Protein AF-A0A817LHL6-F1 (afdb_monomer_lite)

Sequence (132 aa):
MSSTPIDQHQQQLSSLNLQCRERSSEARLHLYNNLTKKKELFVPINGNEVRWYSCGPSFYDKFHMDVVRYYITLDILRRVMKNYFGYDVVYYMNIHDVDEKIFNLTDEKNSKTNMDIDAASAASTPLCKVEY

Radius of gyration: 29.36 Å; chains: 1; bounding box: 47×37×101 Å

Foldseek 3Di:
DDDDPVVVVVVVVVVVVCVVPPPDDQDFDWDQDPVVRDTHGDDDPPHQEAEEEDEDDAPPDDDDPVNVVVVVVVVVVVCCSCPVVPGRYDYDYDYRDDDCVVVVVVVVVVVVVVVVCVPDPDDDDDDDDDDD

pLDDT: mean 72.53, std 20.74, range [33.75, 96.62]

Structure (mmCIF, N/CA/C/O backbone):
data_AF-A0A817LHL6-F1
#
_entry.id   AF-A0A817LHL6-F1
#
loop_
_atom_site.group_PDB
_atom_site.id
_atom_site.type_symbol
_atom_site.label_atom_id
_atom_site.label_alt_id
_atom_site.label_comp_id
_atom_site.label_asym_id
_atom_site.label_entity_id
_atom_site.label_seq_id
_atom_site.pdbx_PDB_ins_code
_atom_site.Cartn_x
_atom_site.Cartn_y
_atom_site.Cartn_z
_atom_site.occupancy
_atom_site.B_iso_or_equiv
_atom_site.auth_seq_id
_atom_site.auth_comp_id
_atom_site.auth_asym_id
_atom_site.auth_atom_id
_atom_site.pdbx_PDB_model_num
ATOM 1 N N . MET A 1 1 ? 9.959 -21.952 56.985 1.00 47.12 1 MET A N 1
ATOM 2 C CA . MET A 1 1 ? 10.936 -21.964 55.877 1.00 47.12 1 MET A CA 1
ATOM 3 C C . MET A 1 1 ? 10.764 -20.660 55.124 1.00 47.12 1 MET A C 1
ATOM 5 O O . MET A 1 1 ? 9.803 -20.512 54.384 1.00 47.12 1 MET A O 1
ATOM 9 N N . SER A 1 2 ? 11.584 -19.669 55.467 1.00 52.78 2 SER A N 1
ATOM 10 C CA . SER A 1 2 ? 11.536 -18.311 54.922 1.00 52.78 2 SER A CA 1
ATOM 11 C C . SER A 1 2 ? 12.068 -18.307 53.491 1.00 52.78 2 SER A C 1
ATOM 13 O O . SER A 1 2 ? 13.175 -18.794 53.262 1.00 52.78 2 SER A O 1
ATOM 15 N N . SER A 1 3 ? 11.286 -17.776 52.552 1.00 52.88 3 SER A N 1
ATOM 16 C CA . SER A 1 3 ? 11.702 -17.529 51.166 1.00 52.88 3 SER A CA 1
ATOM 17 C C . SER A 1 3 ? 13.028 -16.768 51.123 1.00 52.88 3 SER A C 1
ATOM 19 O O . SER A 1 3 ? 13.248 -15.867 51.938 1.00 52.88 3 SER A O 1
ATOM 21 N N . THR A 1 4 ? 13.914 -17.135 50.199 1.00 60.00 4 THR A N 1
ATOM 22 C CA . THR A 1 4 ? 15.234 -16.507 50.092 1.00 60.00 4 THR A CA 1
ATOM 23 C C . THR A 1 4 ? 15.109 -15.069 49.561 1.00 60.00 4 THR A C 1
ATOM 25 O O . THR A 1 4 ? 14.167 -14.773 48.823 1.00 60.00 4 THR A O 1
ATOM 28 N N . PRO A 1 5 ? 16.044 -14.151 49.883 1.00 57.09 5 PRO A N 1
ATOM 29 C CA . PRO A 1 5 ? 16.001 -12.760 49.398 1.00 57.09 5 PRO A CA 1
ATOM 30 C C . PRO A 1 5 ? 16.007 -12.633 47.862 1.00 57.09 5 PRO A C 1
ATOM 32 O O . PRO A 1 5 ? 15.600 -11.613 47.310 1.00 57.09 5 PRO A O 1
ATOM 35 N N . ILE A 1 6 ? 16.459 -13.682 47.169 1.00 56.75 6 ILE A N 1
ATOM 36 C CA . ILE A 1 6 ? 16.548 -13.770 45.707 1.00 56.75 6 ILE A CA 1
ATOM 37 C C . ILE A 1 6 ? 15.158 -13.979 45.083 1.00 56.75 6 ILE A C 1
ATOM 39 O O . ILE A 1 6 ? 14.851 -13.364 44.060 1.00 56.75 6 ILE A O 1
ATOM 43 N N . ASP A 1 7 ? 14.286 -14.751 45.741 1.00 57.34 7 ASP A N 1
ATOM 44 C CA . ASP A 1 7 ? 12.922 -15.028 45.268 1.00 57.34 7 ASP A CA 1
ATOM 45 C C . ASP A 1 7 ? 12.047 -13.762 45.275 1.00 57.34 7 ASP A C 1
ATOM 47 O O . ASP A 1 7 ? 11.239 -13.543 44.370 1.00 57.34 7 ASP A O 1
ATOM 51 N N . GLN A 1 8 ? 12.250 -12.879 46.260 1.00 60.22 8 GLN A N 1
ATOM 52 C CA . GLN A 1 8 ? 11.537 -11.599 46.358 1.00 60.22 8 GLN A CA 1
ATOM 53 C C . GLN A 1 8 ? 11.980 -10.616 45.262 1.00 60.22 8 GLN A C 1
ATOM 55 O O . GLN A 1 8 ? 11.146 -9.943 44.655 1.00 60.22 8 GLN A O 1
ATOM 60 N N . HIS A 1 9 ? 13.275 -10.598 44.927 1.00 56.59 9 HIS A N 1
ATOM 61 C CA . HIS A 1 9 ? 13.801 -9.802 43.815 1.00 56.59 9 HIS A CA 1
ATOM 62 C C . HIS A 1 9 ? 13.306 -10.303 42.447 1.00 56.59 9 HIS A C 1
ATOM 64 O O . HIS A 1 9 ? 12.983 -9.491 41.579 1.00 56.59 9 HIS A O 1
ATOM 70 N N . GLN A 1 10 ? 13.191 -11.622 42.247 1.00 58.41 10 GLN A N 1
ATOM 71 C CA . GLN A 1 10 ? 12.647 -12.195 41.009 1.00 58.41 10 GLN A CA 1
ATOM 72 C C . GLN A 1 10 ? 11.142 -11.936 40.847 1.00 58.41 10 GLN A C 1
ATOM 74 O O . GLN A 1 10 ? 10.699 -11.615 39.741 1.00 58.41 10 GLN A O 1
ATOM 79 N N . GLN A 1 11 ? 10.360 -11.975 41.930 1.00 60.56 11 GLN A N 1
ATOM 80 C CA . GLN A 1 11 ? 8.945 -11.586 41.895 1.00 60.56 11 GLN A CA 1
ATOM 81 C C . GLN A 1 11 ? 8.773 -10.095 41.560 1.00 60.56 11 GLN A C 1
ATOM 83 O O . GLN A 1 11 ? 7.932 -9.751 40.729 1.00 60.56 11 GLN A O 1
ATOM 88 N N . GLN A 1 12 ? 9.633 -9.222 42.088 1.00 57.81 12 GLN A N 1
ATOM 89 C CA . GLN A 1 12 ? 9.590 -7.783 41.812 1.00 57.81 12 GLN A CA 1
ATOM 90 C C . GLN A 1 12 ? 10.012 -7.431 40.366 1.00 57.81 12 GLN A C 1
ATOM 92 O O . GLN A 1 12 ? 9.424 -6.546 39.737 1.00 57.81 12 GLN A O 1
ATOM 97 N N . LEU A 1 13 ? 10.962 -8.175 39.784 1.00 55.34 13 LEU A N 1
ATOM 98 C CA . LEU A 1 13 ? 11.334 -8.069 38.364 1.00 55.34 13 LEU A CA 1
ATOM 99 C C . LEU A 1 13 ? 10.237 -8.603 37.426 1.00 55.34 13 LEU A C 1
ATOM 101 O O . LEU A 1 13 ? 10.058 -8.076 36.326 1.00 55.34 13 LEU A O 1
ATOM 105 N N . SER A 1 14 ? 9.463 -9.605 37.855 1.00 58.53 14 SER A N 1
ATOM 106 C CA . SER A 1 14 ? 8.303 -10.090 37.095 1.00 58.53 14 SER A CA 1
ATOM 107 C C . SER A 1 14 ? 7.165 -9.060 37.051 1.00 58.53 14 SER A C 1
ATOM 109 O O . SER A 1 14 ? 6.554 -8.877 35.999 1.00 58.53 14 SER A O 1
ATOM 111 N N . SER A 1 15 ? 6.949 -8.303 38.137 1.00 54.47 15 SER A N 1
ATOM 112 C CA . SER A 1 15 ? 5.976 -7.201 38.176 1.00 54.47 15 SER A CA 1
ATOM 113 C C . SER A 1 15 ? 6.426 -5.958 37.399 1.00 54.47 15 SER A C 1
ATOM 115 O O . SER A 1 15 ? 5.597 -5.296 36.785 1.00 54.47 15 SER A O 1
ATOM 117 N N . LEU A 1 16 ? 7.733 -5.669 37.346 1.00 53.72 16 LEU A N 1
ATOM 118 C CA . LEU A 1 16 ? 8.286 -4.567 36.540 1.00 53.72 16 LEU A CA 1
ATOM 119 C C . LEU A 1 16 ? 8.219 -4.849 35.031 1.00 53.72 16 LEU A C 1
ATOM 121 O O . LEU A 1 16 ? 7.989 -3.932 34.248 1.00 53.72 16 LEU A O 1
ATOM 125 N N . ASN A 1 17 ? 8.340 -6.116 34.622 1.00 52.81 17 ASN A N 1
ATOM 126 C CA . ASN A 1 17 ? 8.167 -6.529 33.225 1.00 52.81 17 ASN A CA 1
ATOM 127 C C . ASN A 1 17 ? 6.692 -6.676 32.803 1.00 52.81 17 ASN A C 1
ATOM 129 O O . ASN A 1 17 ? 6.403 -6.710 31.606 1.00 52.81 17 ASN A O 1
ATOM 133 N N . LEU A 1 18 ? 5.749 -6.736 33.752 1.00 53.38 18 LEU A N 1
ATOM 134 C CA . LEU A 1 18 ? 4.311 -6.756 33.455 1.00 53.38 18 LEU A CA 1
ATOM 135 C C . LEU A 1 18 ? 3.703 -5.354 33.274 1.00 53.38 18 LEU A C 1
ATOM 137 O O . LEU A 1 18 ? 2.654 -5.228 32.644 1.00 53.38 18 LEU A O 1
ATOM 141 N N . GLN A 1 19 ? 4.363 -4.300 33.761 1.00 46.75 19 GLN A N 1
ATOM 142 C CA . GLN A 1 19 ? 3.819 -2.935 33.768 1.00 46.75 19 GLN A CA 1
ATOM 143 C C . GLN A 1 19 ? 3.755 -2.275 32.372 1.00 46.75 19 GLN A C 1
ATOM 145 O O . GLN A 1 19 ? 3.041 -1.296 32.186 1.00 46.75 19 GLN A O 1
ATOM 150 N N . CYS A 1 20 ? 4.432 -2.816 31.350 1.00 42.62 20 CYS A N 1
ATOM 151 C CA . CYS A 1 20 ? 4.296 -2.339 29.962 1.00 42.62 20 CYS A CA 1
ATOM 152 C C . CYS A 1 20 ? 3.133 -2.995 29.194 1.00 42.62 20 CYS A C 1
ATOM 154 O O . CYS A 1 20 ? 3.026 -2.835 27.977 1.00 42.62 20 CYS A O 1
ATOM 156 N N . ARG A 1 21 ? 2.261 -3.747 29.877 1.00 51.28 21 ARG A N 1
ATOM 157 C CA . ARG A 1 21 ? 1.103 -4.418 29.278 1.00 51.28 21 ARG A CA 1
ATOM 158 C C . ARG A 1 21 ? -0.218 -3.807 29.737 1.00 51.28 21 ARG A C 1
ATOM 160 O O . ARG A 1 21 ? -1.137 -4.531 30.103 1.00 51.28 21 ARG A O 1
ATOM 167 N N . GLU A 1 22 ? -0.366 -2.499 29.590 1.00 47.66 22 GLU A N 1
ATOM 168 C CA . GLU A 1 22 ? -1.695 -1.944 29.346 1.00 47.66 22 GLU A CA 1
ATOM 169 C C . GLU A 1 22 ? -1.854 -1.755 27.843 1.00 47.66 22 GLU A C 1
ATOM 171 O O . GLU A 1 22 ? -1.306 -0.848 27.217 1.00 47.66 22 GLU A O 1
ATOM 176 N N . ARG A 1 23 ? -2.558 -2.720 27.245 1.00 50.03 23 ARG A N 1
ATOM 177 C CA . ARG A 1 23 ? -2.999 -2.699 25.854 1.00 50.03 23 ARG A CA 1
ATOM 178 C C . ARG A 1 23 ? -3.944 -1.505 25.709 1.00 50.03 23 ARG A C 1
ATOM 180 O O . ARG A 1 23 ? -5.145 -1.627 25.924 1.00 50.03 23 ARG A O 1
ATOM 187 N N . SER A 1 24 ? -3.372 -0.347 25.391 1.00 48.94 24 SER A N 1
ATOM 188 C CA . SER A 1 24 ? -4.102 0.778 24.816 1.00 48.94 24 SER A CA 1
ATOM 189 C C . SER A 1 24 ? -5.016 0.222 23.723 1.00 48.94 24 SER A C 1
ATOM 191 O O . SER A 1 24 ? -4.574 -0.641 22.960 1.00 48.94 24 SER A O 1
ATOM 193 N N . SER A 1 25 ? -6.287 0.635 23.738 1.00 58.66 25 SER A N 1
ATOM 194 C CA . SER A 1 25 ? -7.342 0.321 22.760 1.00 58.66 25 SER A CA 1
ATOM 195 C C . SER A 1 25 ? -6.786 -0.217 21.439 1.00 58.66 25 SER A C 1
ATOM 197 O O . SER A 1 25 ? -5.973 0.490 20.843 1.00 58.66 25 SER A O 1
ATOM 199 N N . GLU A 1 26 ? -7.197 -1.421 21.004 1.00 68.25 26 GLU A N 1
ATOM 200 C CA . GLU A 1 26 ? -6.757 -2.060 19.746 1.00 68.25 26 GLU A CA 1
ATOM 201 C C . GLU A 1 26 ? -6.382 -1.012 18.697 1.00 68.25 26 GLU A C 1
ATOM 203 O O . GLU A 1 26 ? -7.239 -0.250 18.242 1.00 68.25 26 GLU A O 1
ATOM 208 N N . ALA A 1 27 ? -5.086 -0.906 18.387 1.00 78.50 27 ALA A N 1
ATOM 209 C CA . ALA A 1 27 ? -4.607 0.104 17.463 1.00 78.50 27 ALA A CA 1
ATOM 210 C C . ALA A 1 27 ? -5.333 -0.098 16.129 1.00 78.50 27 ALA A C 1
ATOM 212 O O . ALA A 1 27 ? -5.184 -1.132 15.482 1.00 78.50 27 ALA A O 1
ATOM 213 N N . ARG A 1 28 ? -6.162 0.872 15.735 1.00 87.06 28 ARG A N 1
ATOM 214 C CA . ARG A 1 28 ? -6.914 0.819 14.479 1.00 87.06 28 ARG A CA 1
ATOM 215 C C . ARG A 1 28 ? -6.092 1.435 13.357 1.00 87.06 28 ARG A C 1
ATOM 217 O O . ARG A 1 28 ? -5.562 2.541 13.506 1.00 87.06 28 ARG A O 1
ATOM 224 N N . LEU A 1 29 ? -6.015 0.743 12.224 1.00 90.94 29 LEU A N 1
ATOM 225 C CA . LEU A 1 29 ? -5.276 1.211 11.056 1.00 90.94 29 LEU A CA 1
ATOM 226 C C . LEU A 1 29 ? -5.957 2.449 10.458 1.00 90.94 29 LEU A C 1
ATOM 228 O O . LEU A 1 29 ? -7.100 2.385 10.014 1.00 90.94 29 LEU A O 1
ATOM 232 N N . HIS A 1 30 ? -5.241 3.571 10.435 1.00 92.94 30 HIS A N 1
ATOM 233 C CA . HIS A 1 30 ? -5.663 4.787 9.744 1.00 92.94 30 HIS A CA 1
ATOM 234 C C . HIS A 1 30 ? -4.720 5.053 8.576 1.00 92.94 30 HIS A C 1
ATOM 236 O O . HIS A 1 30 ? -3.501 5.085 8.761 1.00 92.94 30 HIS A O 1
ATOM 242 N N . LEU A 1 31 ? -5.277 5.271 7.387 1.00 93.56 31 LEU A N 1
ATOM 243 C CA . LEU A 1 31 ? -4.519 5.567 6.175 1.00 93.56 31 LEU A CA 1
ATOM 244 C C . LEU A 1 31 ? -4.812 6.984 5.700 1.00 93.56 31 LEU A C 1
ATOM 246 O O . LEU A 1 31 ? -5.914 7.503 5.863 1.00 93.56 31 LEU A O 1
ATOM 250 N N . TYR A 1 32 ? -3.804 7.624 5.117 1.00 96.00 32 TYR A N 1
ATOM 251 C CA . TYR A 1 32 ? -3.993 8.911 4.468 1.00 96.00 32 TYR A CA 1
ATOM 252 C C . TYR A 1 32 ? -4.568 8.693 3.071 1.00 96.00 32 TYR A C 1
ATOM 254 O O . TYR A 1 32 ? -3.933 8.062 2.226 1.00 96.00 32 TYR A O 1
ATOM 262 N N . ASN A 1 33 ? -5.767 9.211 2.837 1.00 95.56 33 ASN A N 1
ATOM 263 C CA . ASN A 1 33 ? -6.434 9.122 1.553 1.00 95.56 33 ASN A CA 1
ATOM 264 C C . ASN A 1 33 ? -6.140 10.388 0.741 1.00 95.56 33 ASN A C 1
ATOM 266 O O . ASN A 1 33 ? -6.538 11.488 1.121 1.00 95.56 33 ASN A O 1
ATOM 270 N N . ASN A 1 34 ? -5.455 10.240 -0.393 1.00 95.69 34 ASN A N 1
ATOM 271 C CA . ASN A 1 34 ? -5.119 11.372 -1.260 1.00 95.69 34 ASN A CA 1
ATOM 272 C C . ASN A 1 34 ? -6.355 12.014 -1.913 1.00 95.69 34 ASN A C 1
ATOM 274 O O . ASN A 1 34 ? -6.324 13.209 -2.201 1.00 95.69 34 ASN A O 1
ATOM 278 N N . LEU A 1 35 ? -7.443 11.258 -2.114 1.00 95.75 35 LEU A N 1
ATOM 279 C CA . LEU A 1 35 ? -8.683 11.771 -2.705 1.00 95.75 35 LEU A CA 1
ATOM 280 C C . LEU A 1 35 ? -9.388 12.751 -1.756 1.00 95.75 35 LEU A C 1
ATOM 282 O O . LEU A 1 35 ? -9.825 13.819 -2.177 1.00 95.75 35 LEU A O 1
ATOM 286 N N . THR A 1 36 ? -9.464 12.413 -0.467 1.00 95.88 36 THR A N 1
ATOM 287 C CA . THR A 1 36 ? -10.130 13.237 0.559 1.00 95.88 36 THR A CA 1
ATOM 288 C C . THR A 1 36 ? -9.162 14.128 1.343 1.00 95.88 36 THR A C 1
ATOM 290 O O . THR A 1 36 ? -9.594 15.003 2.096 1.00 95.88 36 THR A O 1
ATOM 293 N N . LYS A 1 37 ? -7.850 13.929 1.151 1.00 96.12 37 LYS A N 1
ATOM 294 C CA . LYS A 1 37 ? -6.729 14.613 1.819 1.00 96.12 37 LYS A CA 1
ATOM 295 C C . LYS A 1 37 ? -6.758 14.506 3.347 1.00 96.12 37 LYS A C 1
ATOM 297 O O . LYS A 1 37 ? -6.239 15.382 4.044 1.00 96.12 37 LYS A O 1
ATOM 302 N N . LYS A 1 38 ? -7.356 13.442 3.886 1.00 96.62 38 LYS A N 1
ATOM 303 C CA . LYS A 1 38 ? -7.520 13.210 5.329 1.00 96.62 38 LYS A CA 1
ATOM 304 C C . LYS A 1 38 ? -7.018 11.826 5.723 1.00 96.62 38 LYS A C 1
ATOM 306 O O . LYS A 1 38 ? -6.904 10.925 4.896 1.00 96.62 38 LYS A O 1
ATOM 311 N N . LYS A 1 39 ? -6.699 11.670 7.010 1.00 95.88 39 LYS A N 1
ATOM 312 C CA . LYS A 1 39 ? -6.450 10.355 7.610 1.00 95.88 39 LYS A CA 1
ATOM 313 C C . LYS A 1 39 ? -7.796 9.728 7.948 1.00 95.88 39 LYS A C 1
ATOM 315 O O . LYS A 1 39 ? -8.536 10.281 8.755 1.00 95.88 39 LYS A O 1
ATOM 320 N N . GLU A 1 40 ? -8.095 8.604 7.324 1.00 95.19 40 GLU A N 1
ATOM 321 C CA . GLU A 1 40 ? -9.364 7.896 7.448 1.00 95.19 40 GLU A CA 1
ATOM 322 C C . GLU A 1 40 ? -9.129 6.516 8.054 1.00 95.19 40 GLU A C 1
ATOM 324 O O . GLU A 1 40 ? -8.055 5.927 7.897 1.00 95.19 40 GLU A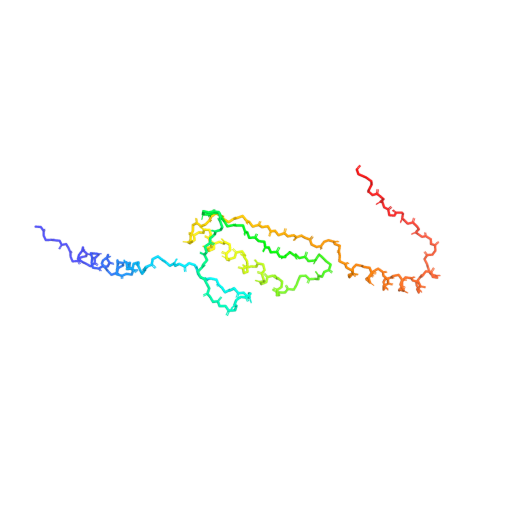 O 1
ATOM 329 N N . LEU A 1 41 ? -10.131 6.011 8.773 1.00 94.19 41 LEU A N 1
ATOM 330 C CA . LEU A 1 41 ? -10.112 4.643 9.272 1.00 94.19 41 LEU A CA 1
ATOM 331 C C . LEU A 1 41 ? -10.125 3.689 8.076 1.00 94.19 41 LEU A C 1
ATOM 333 O O . LEU A 1 41 ? -11.013 3.765 7.228 1.00 94.19 41 LEU A O 1
ATOM 337 N N . PHE A 1 42 ? -9.151 2.787 8.017 1.00 93.44 42 PHE A N 1
ATOM 338 C CA . PHE A 1 42 ? -9.104 1.783 6.970 1.00 93.44 42 PHE A CA 1
ATOM 339 C C . PHE A 1 42 ? -10.078 0.651 7.291 1.00 93.44 42 PHE A C 1
ATOM 341 O O . PHE A 1 42 ? -9.913 -0.048 8.291 1.00 93.44 42 PHE A O 1
ATOM 348 N N . VAL A 1 43 ? -11.080 0.479 6.430 1.00 92.00 43 VAL A N 1
ATOM 349 C CA . VAL A 1 43 ? -12.041 -0.622 6.499 1.00 92.00 43 VAL A CA 1
ATOM 350 C C . VAL A 1 43 ? -11.998 -1.368 5.161 1.00 92.00 43 VAL A C 1
ATOM 352 O O . VAL A 1 43 ? -12.299 -0.762 4.130 1.00 92.00 43 VAL A O 1
ATOM 355 N N . PRO A 1 44 ? -11.585 -2.647 5.137 1.00 92.06 44 PRO A N 1
ATOM 356 C CA . PRO A 1 44 ? -11.591 -3.455 3.919 1.00 92.06 44 PRO A CA 1
ATOM 357 C C . PRO A 1 44 ? -13.004 -3.635 3.352 1.00 92.06 44 PRO A C 1
ATOM 359 O O . PRO A 1 44 ? -13.992 -3.690 4.082 1.00 92.06 44 PRO A O 1
ATOM 362 N N . ILE A 1 45 ? -13.085 -3.774 2.028 1.00 90.81 45 ILE A N 1
ATOM 363 C CA . ILE A 1 45 ? -14.356 -3.947 1.308 1.00 90.81 45 ILE A CA 1
ATOM 364 C C . ILE A 1 45 ? -14.951 -5.342 1.573 1.00 90.81 45 ILE A C 1
ATOM 366 O O . ILE A 1 45 ? -16.160 -5.476 1.738 1.00 90.81 45 ILE A O 1
ATOM 370 N N . ASN A 1 46 ? -14.103 -6.376 1.641 1.00 89.88 46 ASN A N 1
ATOM 371 C CA . ASN A 1 46 ? -14.511 -7.775 1.775 1.00 89.88 46 ASN A CA 1
ATOM 372 C C . ASN A 1 46 ? -14.063 -8.366 3.121 1.00 89.88 46 ASN A C 1
ATOM 374 O O . ASN A 1 46 ? -13.105 -9.135 3.185 1.00 89.88 46 ASN A O 1
ATOM 378 N N . GLY A 1 47 ? -14.762 -8.043 4.209 1.00 89.69 47 GLY A N 1
ATOM 379 C CA . GLY A 1 47 ? -14.517 -8.682 5.508 1.00 89.69 47 GLY A CA 1
ATOM 380 C C . GLY A 1 47 ? -13.100 -8.431 6.030 1.00 89.69 47 GLY A C 1
ATOM 381 O O . GLY A 1 47 ? -12.816 -7.330 6.470 1.00 89.69 47 GLY A O 1
ATOM 382 N N . ASN A 1 48 ? -12.222 -9.439 6.004 1.00 91.69 48 ASN A N 1
ATOM 383 C CA . ASN A 1 48 ? -10.816 -9.309 6.423 1.00 91.69 48 ASN A CA 1
ATOM 384 C C . ASN A 1 48 ? -9.816 -9.314 5.244 1.00 91.69 48 ASN A C 1
ATOM 386 O O . ASN A 1 48 ? -8.604 -9.240 5.454 1.00 91.69 48 ASN A O 1
ATOM 390 N N . GLU A 1 49 ? -10.311 -9.419 4.008 1.00 94.38 49 GLU A N 1
ATOM 391 C CA . GLU A 1 49 ? -9.500 -9.455 2.790 1.00 94.38 49 GLU A CA 1
ATOM 392 C C . GLU A 1 49 ? -9.208 -8.032 2.295 1.00 94.38 49 GLU A C 1
ATOM 394 O O . GLU A 1 49 ? -10.110 -7.226 2.036 1.00 94.38 49 GLU A O 1
ATOM 399 N N . VAL A 1 50 ? -7.924 -7.733 2.114 1.00 95.38 50 VAL A N 1
ATOM 400 C CA . VAL A 1 50 ? -7.430 -6.473 1.562 1.00 95.38 50 VAL A CA 1
ATOM 401 C C . VAL A 1 50 ? -6.864 -6.731 0.175 1.00 95.38 50 VAL A C 1
ATOM 403 O O . VAL A 1 50 ? -5.792 -7.319 0.033 1.00 95.38 50 VAL A O 1
ATOM 406 N N . ARG A 1 51 ? -7.544 -6.225 -0.856 1.00 94.88 51 ARG A N 1
ATOM 407 C CA . ARG A 1 51 ? -6.998 -6.167 -2.215 1.00 94.88 51 ARG A CA 1
ATOM 408 C C . ARG A 1 51 ? -6.258 -4.857 -2.415 1.00 94.88 51 ARG A C 1
ATOM 410 O O . ARG A 1 51 ? -6.853 -3.784 -2.339 1.00 94.88 51 ARG A O 1
ATOM 417 N N . TRP A 1 52 ? -4.965 -4.956 -2.681 1.00 94.31 52 TRP A N 1
ATOM 418 C CA . TRP A 1 52 ? -4.089 -3.809 -2.853 1.00 94.31 52 TRP A CA 1
ATOM 419 C C . TRP A 1 52 ? -3.401 -3.868 -4.212 1.00 94.31 52 TRP A C 1
ATOM 421 O O . TRP A 1 52 ? -2.776 -4.868 -4.550 1.00 94.31 52 TRP A O 1
ATOM 431 N N . TYR A 1 53 ? -3.511 -2.786 -4.978 1.00 95.25 53 TYR A N 1
ATOM 432 C CA . TYR A 1 53 ? -2.806 -2.596 -6.239 1.00 95.25 53 TYR A CA 1
ATOM 433 C C . TYR A 1 53 ? -1.714 -1.525 -6.117 1.00 95.25 53 TYR A C 1
ATOM 435 O O . TYR A 1 53 ? -1.933 -0.482 -5.494 1.00 95.25 53 TYR A O 1
ATOM 443 N N . SER A 1 54 ? -0.567 -1.767 -6.750 1.00 93.06 54 SER A N 1
ATOM 444 C CA . SER A 1 54 ? 0.504 -0.785 -6.934 1.00 93.06 54 SER A CA 1
ATOM 445 C C . SER A 1 54 ? 1.013 -0.798 -8.369 1.00 93.06 54 SER A C 1
ATOM 447 O O . SER A 1 54 ? 1.077 -1.853 -9.000 1.00 93.06 54 SER A O 1
ATOM 449 N N . CYS A 1 55 ? 1.450 0.366 -8.850 1.00 89.69 55 CYS A N 1
ATOM 450 C CA . CYS A 1 55 ? 2.235 0.451 -10.074 1.00 89.69 55 CYS A CA 1
ATOM 451 C C . CYS A 1 55 ? 3.595 -0.228 -9.854 1.00 89.69 55 CYS A C 1
ATOM 453 O O . CYS A 1 55 ? 4.216 -0.026 -8.805 1.00 89.69 55 CYS A O 1
ATOM 455 N N . GLY A 1 56 ? 4.034 -1.043 -10.807 1.00 86.75 56 GLY A N 1
ATOM 456 C CA . GLY A 1 56 ? 5.349 -1.669 -10.795 1.00 86.75 56 GLY A CA 1
ATOM 457 C C . GLY A 1 56 ? 6.361 -0.966 -11.696 1.00 86.75 56 GLY A C 1
ATOM 458 O O . GLY A 1 56 ? 6.103 0.128 -12.202 1.00 86.75 56 GLY A O 1
ATOM 459 N N . PRO A 1 57 ? 7.559 -1.550 -11.841 1.00 85.44 57 PRO A N 1
ATOM 460 C CA . PRO A 1 57 ? 8.684 -0.864 -12.451 1.00 85.44 57 PRO A CA 1
ATOM 461 C C . PRO A 1 57 ? 8.609 -0.898 -13.979 1.00 85.44 57 PRO A C 1
ATOM 463 O O . PRO A 1 57 ? 8.122 -1.863 -14.571 1.00 85.44 57 PRO A O 1
ATOM 466 N N . SER A 1 58 ? 9.176 0.138 -14.589 1.00 80.06 58 SER A N 1
ATOM 467 C CA . SER A 1 58 ? 9.577 0.151 -15.995 1.00 80.06 58 SER A CA 1
ATOM 468 C C . SER A 1 58 ? 10.995 -0.407 -16.109 1.00 80.06 58 SER A C 1
ATOM 470 O O . SER A 1 58 ? 11.917 0.118 -15.486 1.00 80.06 58 SER A O 1
ATOM 472 N N . PHE A 1 59 ? 11.191 -1.470 -16.891 1.00 70.94 59 PHE A N 1
ATOM 473 C CA . PHE A 1 59 ? 12.480 -2.182 -16.972 1.00 70.94 59 PHE A CA 1
ATOM 474 C C . PHE A 1 59 ? 13.577 -1.427 -17.741 1.00 70.94 59 PHE A C 1
ATOM 476 O O . PHE A 1 59 ? 14.748 -1.806 -17.686 1.00 70.94 59 PHE A O 1
ATOM 483 N N . TYR A 1 60 ? 13.218 -0.354 -18.444 1.00 69.25 60 TYR A N 1
ATOM 484 C CA . TYR A 1 60 ? 14.132 0.377 -19.324 1.00 69.25 60 TYR A CA 1
ATOM 485 C C . TYR A 1 60 ? 14.952 1.462 -18.617 1.00 69.25 60 TYR A C 1
ATOM 487 O O . TYR A 1 60 ? 15.979 1.886 -19.149 1.00 69.25 60 TYR A O 1
ATOM 495 N N . ASP A 1 61 ? 14.543 1.890 -17.420 1.00 64.50 61 ASP A N 1
ATOM 496 C CA . ASP A 1 61 ? 15.315 2.827 -16.603 1.00 64.50 61 ASP A CA 1
ATOM 497 C C . ASP A 1 61 ? 16.199 2.082 -15.594 1.00 64.50 61 ASP A C 1
ATOM 499 O O . ASP A 1 61 ? 15.850 1.033 -15.051 1.00 64.50 61 ASP A O 1
ATOM 503 N N . LYS A 1 62 ? 17.373 2.652 -15.303 1.00 70.88 62 LYS A N 1
ATOM 504 C CA . LYS A 1 62 ? 18.258 2.125 -14.257 1.00 70.88 62 LYS A CA 1
ATOM 505 C C . LYS A 1 62 ? 17.555 2.211 -12.900 1.00 70.88 62 LYS A C 1
ATOM 507 O O . LYS A 1 62 ? 17.068 3.277 -12.523 1.00 70.88 62 LYS A O 1
ATOM 512 N N . PHE A 1 63 ? 17.585 1.122 -12.131 1.00 78.75 63 PHE A N 1
ATOM 513 C CA . PHE A 1 63 ? 17.097 1.117 -10.752 1.00 78.75 63 PHE A CA 1
ATOM 514 C C . PHE A 1 63 ? 17.893 2.111 -9.900 1.00 78.75 63 PHE A C 1
ATOM 516 O O . PHE A 1 63 ? 19.050 1.868 -9.554 1.00 78.75 63 PHE A O 1
ATOM 523 N N . HIS A 1 64 ? 17.268 3.235 -9.561 1.00 85.69 64 HIS A N 1
ATOM 524 C CA . HIS A 1 64 ? 17.817 4.207 -8.623 1.00 85.69 64 HIS A CA 1
ATOM 525 C C . HIS A 1 64 ? 17.282 3.970 -7.207 1.00 85.69 64 HIS A C 1
ATOM 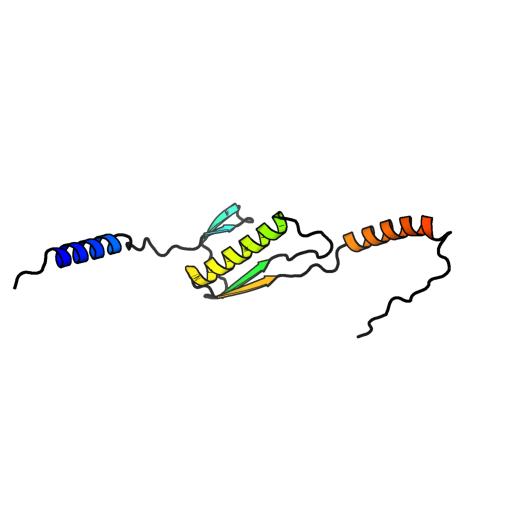527 O O . HIS A 1 64 ? 16.283 3.279 -6.990 1.00 85.69 64 HIS A O 1
ATOM 533 N N . MET A 1 65 ? 17.965 4.559 -6.225 1.00 89.19 65 MET A N 1
ATOM 534 C CA . MET A 1 65 ? 17.665 4.364 -4.804 1.00 89.19 65 MET A CA 1
ATOM 535 C C . MET A 1 65 ? 16.224 4.726 -4.429 1.00 89.19 65 MET A C 1
ATOM 537 O O . MET A 1 65 ? 15.654 4.083 -3.551 1.00 89.19 65 MET A O 1
ATOM 541 N N . ASP A 1 66 ? 15.602 5.701 -5.093 1.00 87.12 66 ASP A N 1
ATOM 542 C CA . ASP A 1 66 ? 14.230 6.101 -4.754 1.00 87.12 66 ASP A CA 1
ATOM 543 C C . ASP A 1 66 ? 13.202 5.047 -5.177 1.00 87.12 66 ASP A C 1
ATOM 545 O O . ASP A 1 66 ? 12.254 4.784 -4.436 1.00 87.12 66 ASP A O 1
ATOM 549 N N . VAL A 1 67 ? 13.430 4.375 -6.312 1.00 88.44 67 VAL A N 1
ATOM 550 C CA . VAL A 1 67 ? 12.612 3.232 -6.745 1.00 88.44 67 VAL A CA 1
ATOM 551 C C . VAL A 1 67 ? 12.742 2.092 -5.738 1.00 88.44 67 VAL A C 1
ATOM 553 O O . VAL A 1 67 ? 11.741 1.526 -5.301 1.00 88.44 67 VAL A O 1
ATOM 556 N N . VAL A 1 68 ? 13.966 1.799 -5.291 1.00 91.12 68 VAL A N 1
ATOM 557 C CA . VAL A 1 68 ? 14.213 0.775 -4.264 1.00 91.12 68 VAL A CA 1
ATOM 558 C C . VAL A 1 68 ? 13.510 1.137 -2.951 1.00 91.12 68 VAL A C 1
ATOM 560 O O . VAL A 1 68 ? 12.809 0.310 -2.367 1.00 91.12 68 VAL A O 1
ATOM 563 N N . ARG A 1 69 ? 13.633 2.392 -2.505 1.00 93.56 69 ARG A N 1
ATOM 564 C CA . ARG A 1 69 ? 12.982 2.900 -1.290 1.00 93.56 69 ARG A CA 1
ATOM 565 C C . ARG A 1 69 ? 11.465 2.751 -1.351 1.00 93.56 69 ARG A C 1
ATOM 567 O O . ARG A 1 69 ? 10.854 2.382 -0.345 1.00 93.56 69 ARG A O 1
ATOM 574 N N . TYR A 1 70 ? 10.861 3.039 -2.499 1.00 92.56 70 TYR A N 1
ATOM 575 C CA . TYR A 1 70 ? 9.428 2.876 -2.705 1.00 92.56 70 TYR A CA 1
ATOM 576 C C . TYR A 1 70 ? 8.998 1.421 -2.476 1.00 92.56 70 TYR A C 1
ATOM 578 O O . TYR A 1 70 ? 8.177 1.165 -1.595 1.00 92.56 70 TYR A O 1
ATOM 586 N N . TYR A 1 71 ? 9.624 0.456 -3.155 1.00 93.12 71 TYR A N 1
ATOM 587 C CA . TYR A 1 71 ? 9.249 -0.957 -3.018 1.00 93.12 71 TYR A CA 1
ATOM 588 C C . TYR A 1 71 ? 9.522 -1.535 -1.629 1.00 93.12 71 TYR A C 1
ATOM 590 O O . TYR A 1 71 ? 8.710 -2.307 -1.119 1.00 93.12 71 TYR A O 1
ATOM 598 N N . ILE A 1 72 ? 10.609 -1.121 -0.971 1.00 95.12 72 ILE A N 1
ATOM 599 C CA . ILE A 1 72 ? 10.872 -1.512 0.422 1.00 95.12 72 ILE A CA 1
ATOM 600 C C . ILE A 1 72 ? 9.758 -0.997 1.339 1.00 95.12 72 ILE A C 1
ATOM 602 O O . ILE A 1 72 ? 9.282 -1.725 2.208 1.00 95.12 72 ILE A O 1
ATOM 606 N N . THR A 1 73 ? 9.303 0.240 1.130 1.00 95.25 73 THR A N 1
ATOM 607 C CA 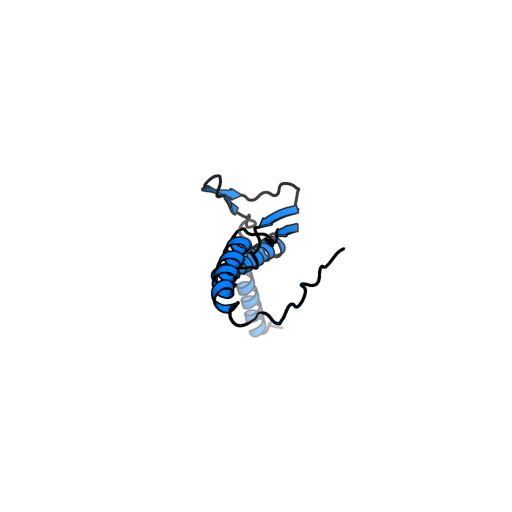. THR A 1 73 ? 8.216 0.826 1.927 1.00 95.25 73 THR A CA 1
ATOM 608 C C . THR A 1 73 ? 6.915 0.044 1.740 1.00 95.25 73 THR A C 1
ATOM 610 O O . THR A 1 73 ? 6.226 -0.238 2.722 1.00 95.25 73 THR A O 1
ATOM 613 N N . LEU A 1 74 ? 6.602 -0.362 0.505 1.00 94.19 74 LEU A N 1
ATOM 614 C CA . LEU A 1 74 ? 5.430 -1.191 0.215 1.00 94.19 74 LEU A CA 1
ATOM 615 C C . LEU A 1 74 ? 5.521 -2.566 0.889 1.00 94.19 74 LEU A C 1
ATOM 617 O O . LEU A 1 74 ? 4.540 -3.030 1.472 1.00 94.19 74 LEU A O 1
ATOM 621 N N . ASP A 1 75 ? 6.696 -3.199 0.873 1.00 95.12 75 ASP A N 1
ATOM 622 C CA . ASP A 1 75 ? 6.890 -4.494 1.529 1.00 95.12 75 ASP A CA 1
ATOM 623 C C . ASP A 1 75 ? 6.748 -4.394 3.054 1.00 95.12 75 ASP A C 1
ATOM 625 O O . ASP A 1 75 ? 6.067 -5.218 3.668 1.00 95.12 75 ASP A O 1
ATOM 629 N N . ILE A 1 76 ? 7.315 -3.352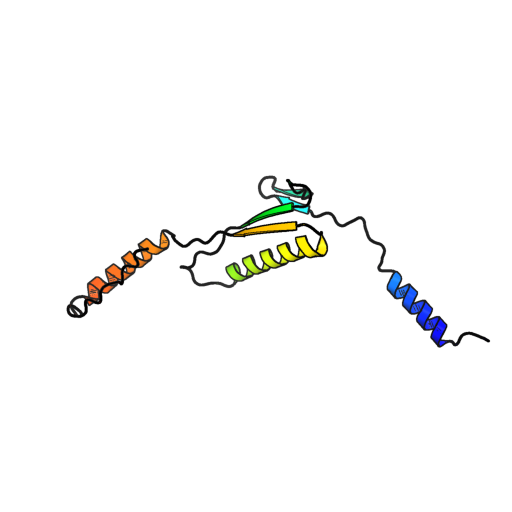 3.671 1.00 96.31 76 ILE A N 1
ATOM 630 C CA . ILE A 1 76 ? 7.138 -3.087 5.104 1.00 96.31 76 ILE A CA 1
ATOM 631 C C . ILE A 1 76 ? 5.654 -2.893 5.422 1.00 96.31 76 ILE A C 1
ATOM 633 O O . ILE A 1 76 ? 5.143 -3.523 6.349 1.00 96.31 76 ILE A O 1
ATOM 637 N N . LEU A 1 77 ? 4.941 -2.079 4.640 1.00 94.69 77 LEU A N 1
ATOM 638 C CA . LEU A 1 77 ? 3.518 -1.828 4.859 1.00 94.69 77 LEU A CA 1
ATOM 639 C C . LEU A 1 77 ? 2.700 -3.120 4.739 1.00 94.69 77 LEU A C 1
ATOM 641 O O . LEU A 1 77 ? 1.871 -3.407 5.603 1.00 94.69 77 LEU A O 1
ATOM 645 N N . ARG A 1 78 ? 2.986 -3.954 3.734 1.00 94.94 78 ARG A N 1
ATOM 646 C CA . ARG A 1 78 ? 2.366 -5.275 3.565 1.00 94.94 78 ARG A CA 1
ATOM 647 C C . ARG A 1 78 ? 2.581 -6.162 4.791 1.00 94.94 78 ARG A C 1
ATOM 649 O O . ARG A 1 78 ? 1.629 -6.771 5.274 1.00 94.94 78 ARG A O 1
ATOM 656 N N . ARG A 1 79 ? 3.814 -6.235 5.305 1.00 95.38 79 ARG A N 1
ATOM 657 C CA . ARG A 1 79 ? 4.152 -7.033 6.497 1.00 95.38 79 ARG A CA 1
ATOM 658 C C . ARG A 1 79 ? 3.457 -6.512 7.745 1.00 95.38 79 ARG A C 1
ATOM 660 O O . ARG A 1 79 ? 2.972 -7.314 8.531 1.00 95.38 79 ARG A O 1
ATOM 667 N N . VAL A 1 80 ? 3.377 -5.196 7.923 1.00 94.81 80 VAL A N 1
ATOM 668 C CA . VAL A 1 80 ? 2.667 -4.586 9.054 1.00 94.81 80 VAL A CA 1
ATOM 669 C C . VAL A 1 80 ? 1.169 -4.899 8.976 1.00 94.81 80 VAL A C 1
ATOM 671 O O . VAL A 1 80 ? 0.592 -5.354 9.960 1.00 94.81 80 VAL A O 1
ATOM 674 N N . MET A 1 81 ? 0.540 -4.747 7.807 1.00 93.12 81 MET A N 1
ATOM 675 C CA . MET A 1 81 ? -0.882 -5.068 7.625 1.00 93.12 81 MET A CA 1
ATOM 676 C C . MET A 1 81 ? -1.194 -6.545 7.898 1.00 93.12 81 MET A C 1
ATOM 678 O O . MET A 1 81 ? -2.176 -6.833 8.579 1.00 93.12 81 MET A O 1
ATOM 682 N N . LYS A 1 82 ? -0.340 -7.470 7.439 1.00 93.38 82 LYS A N 1
ATOM 683 C CA . LYS A 1 82 ? -0.513 -8.909 7.695 1.00 93.38 82 LYS A CA 1
ATOM 684 C C . LYS A 1 82 ? -0.201 -9.300 9.141 1.00 93.38 82 LYS A C 1
ATOM 686 O O . LYS A 1 82 ? -1.027 -9.912 9.804 1.00 93.38 82 LYS A O 1
ATOM 691 N N . ASN A 1 83 ? 0.984 -8.950 9.641 1.00 93.62 83 ASN A N 1
ATOM 692 C CA . ASN A 1 83 ? 1.510 -9.507 10.890 1.00 93.62 83 ASN A CA 1
ATOM 693 C C . ASN A 1 83 ? 1.021 -8.761 12.134 1.00 93.62 83 ASN A C 1
ATOM 695 O O . ASN A 1 83 ? 0.869 -9.377 13.183 1.00 93.62 83 ASN A O 1
ATOM 699 N N . TYR A 1 84 ? 0.833 -7.440 12.041 1.00 92.00 84 TYR A N 1
ATOM 700 C CA . TYR A 1 84 ? 0.432 -6.622 13.188 1.00 92.00 84 TYR A CA 1
ATOM 701 C C . TYR A 1 84 ? -1.087 -6.451 13.264 1.00 92.00 84 TYR A C 1
ATOM 703 O O . TYR A 1 84 ? -1.656 -6.580 14.342 1.00 92.00 84 TYR A O 1
ATOM 711 N N . PHE A 1 85 ? -1.745 -6.196 12.127 1.00 90.81 85 PHE A N 1
ATOM 712 C CA . PHE A 1 85 ? -3.197 -5.980 12.078 1.00 90.81 85 PHE A CA 1
ATOM 713 C C . PHE A 1 85 ? -4.011 -7.228 11.696 1.00 90.81 85 PHE A C 1
ATOM 715 O O . PHE A 1 85 ? -5.227 -7.211 11.847 1.00 90.81 85 PHE A O 1
ATOM 722 N N . GLY A 1 86 ? -3.374 -8.308 11.229 1.00 91.25 86 GLY A N 1
ATOM 723 C CA . 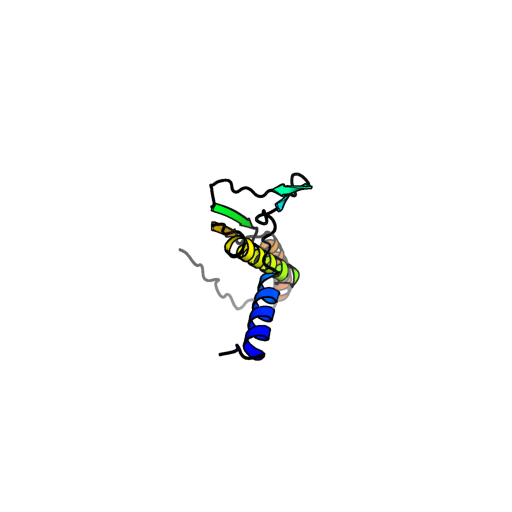GLY A 1 86 ? -4.053 -9.580 10.954 1.00 91.25 86 GLY A CA 1
ATOM 724 C C . GLY A 1 86 ? -4.897 -9.614 9.674 1.00 91.25 86 GLY A C 1
ATOM 725 O O . GLY A 1 86 ? -5.744 -10.497 9.537 1.00 91.25 86 GLY A O 1
ATOM 726 N N . TYR A 1 87 ? -4.693 -8.679 8.742 1.00 93.88 87 TYR A N 1
ATOM 727 C CA . TYR A 1 87 ? -5.423 -8.656 7.471 1.00 93.88 87 TYR A CA 1
ATOM 728 C C . TYR A 1 87 ? -4.903 -9.706 6.485 1.00 93.88 87 TYR A C 1
ATOM 730 O O . TYR A 1 87 ? -3.690 -9.915 6.366 1.00 93.88 87 TYR A O 1
ATOM 738 N N . ASP A 1 88 ? -5.803 -10.288 5.690 1.00 94.50 88 ASP A N 1
ATOM 739 C CA . ASP A 1 88 ? -5.407 -11.106 4.544 1.00 94.50 88 ASP A CA 1
ATOM 740 C C . ASP A 1 88 ? -5.168 -10.217 3.318 1.00 94.50 88 ASP A C 1
ATOM 742 O O . ASP A 1 88 ? -6.095 -9.806 2.622 1.00 94.50 88 ASP A O 1
ATOM 746 N N . VAL A 1 89 ? -3.906 -9.841 3.095 1.00 94.94 89 VAL A N 1
ATOM 747 C CA . VAL A 1 89 ? -3.535 -8.926 2.004 1.00 94.94 89 VAL A CA 1
ATOM 748 C C . VAL A 1 89 ? -3.197 -9.697 0.727 1.00 94.94 89 VAL A C 1
ATOM 750 O O . VAL A 1 89 ? -2.173 -10.392 0.663 1.00 94.94 89 VAL A O 1
ATOM 753 N N . VAL A 1 90 ? -3.990 -9.467 -0.317 1.00 94.19 90 VAL A N 1
ATOM 754 C CA . VAL A 1 90 ? -3.705 -9.847 -1.702 1.00 94.19 90 VAL A CA 1
ATOM 755 C C . VAL A 1 90 ? -3.133 -8.627 -2.422 1.00 94.19 90 VAL A C 1
ATOM 757 O O . VAL A 1 90 ? -3.808 -7.611 -2.591 1.00 94.19 90 VAL A O 1
ATOM 760 N N . TYR A 1 91 ? -1.860 -8.712 -2.806 1.00 94.94 91 TYR A N 1
ATOM 761 C CA . TYR A 1 91 ? -1.121 -7.612 -3.422 1.00 94.94 91 TYR A CA 1
ATOM 762 C C . TYR A 1 91 ? -0.875 -7.891 -4.905 1.00 94.94 91 TYR A C 1
ATOM 764 O O . TYR A 1 91 ? -0.244 -8.890 -5.249 1.00 94.94 91 TYR A O 1
ATOM 772 N N . TYR A 1 92 ? -1.355 -6.990 -5.759 1.00 95.00 92 TYR A N 1
ATOM 773 C CA . TYR A 1 92 ? -1.168 -7.011 -7.203 1.00 95.00 92 TYR A CA 1
ATOM 774 C C . TYR A 1 92 ? -0.219 -5.891 -7.621 1.00 95.00 92 TYR A C 1
ATOM 776 O O . TYR A 1 92 ? -0.340 -4.751 -7.169 1.00 95.00 92 TYR A O 1
ATOM 784 N N . MET A 1 93 ? 0.701 -6.215 -8.521 1.00 93.94 93 MET A N 1
ATOM 785 C CA . MET A 1 93 ? 1.636 -5.263 -9.101 1.00 93.94 93 MET A CA 1
ATOM 786 C C . MET A 1 93 ? 1.761 -5.556 -10.590 1.00 93.94 93 MET A C 1
ATOM 788 O O . MET A 1 93 ? 1.954 -6.710 -10.973 1.00 93.94 93 MET A O 1
ATOM 792 N N . ASN A 1 94 ? 1.611 -4.529 -11.421 1.00 90.94 94 ASN A N 1
ATOM 793 C CA . ASN A 1 94 ? 1.825 -4.651 -12.859 1.00 90.94 94 ASN A CA 1
ATOM 794 C C . ASN A 1 94 ? 3.317 -4.527 -13.205 1.00 90.94 94 ASN A C 1
ATOM 796 O O . ASN A 1 94 ? 4.131 -4.124 -12.382 1.00 90.94 94 ASN A O 1
ATOM 800 N N . ILE A 1 95 ? 3.674 -4.875 -14.436 1.00 85.69 95 ILE A N 1
ATOM 801 C CA . ILE A 1 95 ? 5.011 -4.676 -14.995 1.00 85.69 95 ILE A CA 1
ATOM 802 C C . ILE A 1 95 ? 4.849 -3.872 -16.282 1.00 85.69 95 ILE A C 1
ATOM 804 O O . ILE A 1 95 ? 4.022 -4.227 -17.123 1.00 85.69 95 ILE A O 1
ATOM 808 N N . HIS A 1 96 ? 5.615 -2.790 -16.417 1.00 81.31 96 HIS A N 1
ATOM 809 C CA . HIS A 1 96 ? 5.622 -1.952 -17.612 1.00 81.31 96 HIS A CA 1
ATOM 810 C C . HIS A 1 96 ? 6.764 -2.398 -18.537 1.00 81.31 96 HIS A C 1
ATOM 812 O O . HIS A 1 96 ? 7.922 -2.031 -18.337 1.00 81.31 96 HIS A O 1
ATOM 818 N N . ASP A 1 97 ? 6.428 -3.245 -19.513 1.00 74.81 97 ASP A N 1
ATOM 819 C CA . ASP A 1 97 ? 7.365 -3.778 -20.520 1.00 74.81 97 ASP A CA 1
ATOM 820 C C . ASP A 1 97 ? 7.247 -3.067 -21.883 1.00 74.81 97 ASP A C 1
ATOM 822 O O . ASP A 1 97 ? 8.045 -3.278 -22.783 1.00 74.81 97 ASP A O 1
ATOM 826 N N . VAL A 1 98 ? 6.260 -2.184 -22.062 1.00 69.12 98 VAL A N 1
ATOM 827 C CA . VAL A 1 98 ? 6.087 -1.411 -23.300 1.00 69.12 98 VAL A CA 1
ATOM 828 C C . VAL A 1 98 ? 5.853 0.049 -22.936 1.00 69.12 98 VAL A C 1
ATOM 830 O O . VAL A 1 98 ? 4.723 0.459 -22.687 1.00 69.12 98 VAL A O 1
ATOM 833 N N . ASP A 1 99 ? 6.939 0.819 -22.891 1.00 64.06 99 ASP A N 1
ATOM 834 C CA . ASP A 1 99 ? 6.930 2.263 -22.649 1.00 64.06 99 ASP A CA 1
ATOM 835 C C . ASP A 1 99 ? 7.416 3.015 -23.898 1.00 64.06 99 ASP A C 1
ATOM 837 O O . ASP A 1 99 ? 8.353 2.588 -24.570 1.00 64.06 99 ASP A O 1
ATOM 841 N N . GLU A 1 100 ? 6.847 4.185 -24.198 1.00 58.16 100 GLU A N 1
ATOM 842 C CA . GLU A 1 100 ? 7.231 5.009 -25.365 1.00 58.16 100 GLU A CA 1
ATOM 843 C C . GLU A 1 100 ? 8.722 5.408 -25.375 1.00 58.16 100 GLU A C 1
ATOM 845 O O . GLU A 1 100 ? 9.302 5.665 -26.432 1.00 58.16 100 GLU A O 1
ATOM 850 N N . LYS A 1 101 ? 9.392 5.377 -24.210 1.00 58.16 101 LYS A N 1
ATOM 851 C CA . LYS A 1 101 ? 10.855 5.525 -24.095 1.00 58.16 101 LYS A CA 1
ATOM 852 C C . LYS A 1 101 ? 11.628 4.514 -24.946 1.00 58.16 101 LYS A C 1
ATOM 854 O O . LYS A 1 101 ? 12.726 4.837 -25.397 1.00 58.16 101 LYS A O 1
ATOM 859 N N . ILE A 1 102 ? 11.078 3.320 -25.175 1.00 56.62 102 ILE A N 1
ATOM 860 C CA . ILE A 1 102 ? 11.691 2.292 -26.024 1.00 56.62 102 ILE A CA 1
ATOM 861 C C . ILE A 1 102 ? 11.859 2.825 -27.449 1.00 56.62 102 ILE A C 1
ATOM 863 O O . ILE A 1 102 ? 12.943 2.695 -28.013 1.00 56.62 102 ILE A O 1
ATOM 867 N N . PHE A 1 103 ? 10.826 3.477 -27.998 1.00 57.97 103 PHE A N 1
ATOM 868 C CA . PHE A 1 103 ? 10.819 3.944 -29.386 1.00 57.97 103 PHE A CA 1
ATOM 869 C C . PHE A 1 103 ? 11.846 5.061 -29.618 1.00 57.97 103 PHE A C 1
ATOM 871 O O . PHE A 1 103 ? 12.623 5.010 -30.574 1.00 57.97 103 PHE A O 1
ATOM 878 N N . ASN A 1 104 ? 11.934 6.012 -28.685 1.00 57.97 104 ASN A N 1
ATOM 879 C CA . ASN A 1 104 ? 12.890 7.122 -28.769 1.00 57.97 104 ASN A CA 1
ATOM 880 C C . ASN A 1 104 ? 14.352 6.652 -28.621 1.00 57.97 104 ASN A C 1
ATOM 882 O O . ASN A 1 104 ? 15.248 7.188 -29.273 1.00 57.97 104 ASN A O 1
ATOM 886 N N . LEU A 1 105 ? 14.612 5.618 -27.808 1.00 56.22 105 LEU A N 1
ATOM 887 C CA . LEU A 1 105 ? 15.950 5.027 -27.669 1.00 56.22 105 LEU A CA 1
ATOM 888 C C . LEU A 1 105 ? 16.382 4.237 -28.914 1.00 56.22 105 LEU A C 1
ATOM 890 O O . LEU A 1 105 ? 17.576 4.207 -29.225 1.00 56.22 105 LEU A O 1
ATOM 894 N N . THR A 1 106 ? 15.451 3.592 -29.625 1.00 54.56 106 THR A N 1
ATOM 895 C CA . THR A 1 106 ? 15.742 2.960 -30.923 1.00 54.56 106 THR A CA 1
ATOM 896 C C . THR A 1 106 ? 16.047 3.985 -32.010 1.00 54.56 106 THR A C 1
ATOM 898 O O . THR A 1 106 ? 16.978 3.761 -32.782 1.00 54.56 106 THR A O 1
ATOM 901 N N . ASP A 1 107 ? 15.354 5.125 -32.032 1.00 56.22 107 ASP A N 1
ATOM 902 C CA . ASP A 1 107 ? 15.594 6.184 -33.022 1.00 56.22 107 ASP A CA 1
ATOM 903 C C . ASP A 1 107 ? 16.950 6.878 -32.818 1.00 56.22 107 ASP A C 1
ATOM 905 O O . ASP A 1 107 ? 17.719 7.051 -33.768 1.00 56.22 107 ASP A O 1
ATOM 909 N N . GLU A 1 108 ? 17.328 7.186 -31.570 1.00 56.47 108 GLU A N 1
ATOM 910 C CA . GLU A 1 108 ? 18.655 7.749 -31.291 1.00 56.47 108 GLU A CA 1
ATOM 911 C C . GLU A 1 108 ? 19.793 6.788 -31.660 1.00 56.47 108 GLU A C 1
ATOM 913 O O . GLU A 1 108 ? 20.832 7.229 -32.164 1.00 56.47 108 GLU A O 1
ATOM 918 N N . LYS A 1 109 ? 19.618 5.482 -31.414 1.00 52.31 109 LYS A N 1
ATOM 919 C CA . LYS A 1 109 ? 20.610 4.463 -31.781 1.00 52.31 109 LYS A CA 1
ATOM 920 C C . LYS A 1 109 ? 20.701 4.286 -33.294 1.00 52.31 109 LYS A C 1
ATOM 922 O O . LYS A 1 109 ? 21.820 4.216 -33.790 1.00 52.31 109 LYS A O 1
ATOM 927 N N . ASN A 1 110 ? 19.573 4.308 -34.007 1.00 52.31 110 ASN A N 1
ATOM 928 C CA . ASN A 1 110 ? 19.549 4.265 -35.470 1.00 52.31 110 ASN A CA 1
ATOM 929 C C . ASN A 1 110 ? 20.197 5.499 -36.112 1.00 52.31 110 ASN A C 1
ATOM 931 O O . ASN A 1 110 ? 20.873 5.368 -37.129 1.00 52.31 110 ASN A O 1
ATOM 935 N N . SER A 1 111 ? 20.065 6.693 -35.523 1.00 50.31 111 SER A N 1
ATOM 936 C CA . SER A 1 111 ? 20.759 7.880 -36.052 1.00 50.31 111 SER A CA 1
ATOM 937 C C . SER A 1 111 ? 22.285 7.790 -35.906 1.00 50.31 111 SER A C 1
ATOM 939 O O . SER A 1 111 ? 23.011 8.287 -36.763 1.00 50.31 111 SER A O 1
ATOM 941 N N . LYS A 1 112 ? 22.776 7.114 -34.855 1.00 50.28 112 LYS A N 1
ATOM 942 C CA . LYS A 1 112 ? 24.213 6.924 -34.599 1.00 50.28 112 LYS A CA 1
ATOM 943 C C . LYS A 1 112 ? 24.801 5.804 -35.458 1.00 50.28 112 LYS A C 1
ATOM 945 O O . LYS A 1 112 ? 25.881 5.983 -36.003 1.00 50.28 112 LYS A O 1
ATOM 950 N N . THR A 1 113 ? 24.079 4.703 -35.679 1.00 49.44 113 THR A N 1
ATOM 951 C CA . THR A 1 113 ? 24.525 3.657 -36.617 1.00 49.44 113 THR A CA 1
ATOM 952 C C . THR A 1 113 ? 24.508 4.120 -38.071 1.00 49.44 113 THR A C 1
ATOM 954 O O . THR A 1 113 ? 25.353 3.678 -38.837 1.00 49.44 113 THR A O 1
ATOM 957 N N . ASN A 1 114 ? 23.653 5.069 -38.462 1.00 50.56 114 ASN A N 1
ATOM 958 C CA . ASN A 1 114 ? 23.700 5.658 -39.808 1.00 50.56 114 ASN A CA 1
ATOM 959 C C . ASN A 1 114 ? 24.937 6.545 -40.072 1.00 50.56 114 ASN A C 1
ATOM 961 O O . ASN A 1 114 ? 25.173 6.892 -41.225 1.00 50.56 114 ASN A O 1
ATOM 965 N N . MET A 1 115 ? 25.744 6.882 -39.054 1.00 47.62 115 MET A N 1
ATOM 966 C CA . MET A 1 115 ? 27.091 7.450 -39.245 1.00 47.62 115 MET A CA 1
A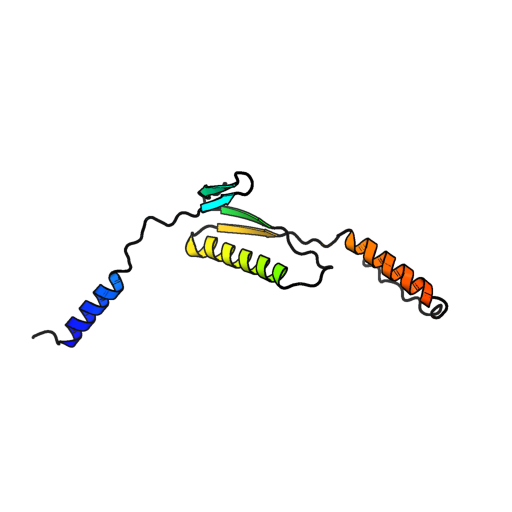TOM 967 C C . MET A 1 115 ? 28.198 6.382 -39.322 1.00 47.62 115 MET A C 1
ATOM 969 O O . MET A 1 115 ? 29.283 6.684 -39.810 1.00 47.62 115 MET A O 1
ATOM 973 N N . ASP A 1 116 ? 27.924 5.142 -38.902 1.00 47.53 116 ASP A N 1
ATOM 974 C CA . ASP A 1 116 ? 28.893 4.035 -38.883 1.00 47.53 116 ASP A CA 1
ATOM 975 C C . ASP A 1 116 ? 28.649 2.988 -39.999 1.00 47.53 116 ASP A C 1
ATOM 977 O O . ASP A 1 116 ? 29.488 2.115 -40.235 1.00 47.53 116 ASP A O 1
ATOM 981 N N . ILE A 1 117 ? 27.520 3.051 -40.724 1.00 50.88 117 ILE A N 1
ATOM 982 C CA . ILE A 1 117 ? 27.178 2.097 -41.802 1.00 50.88 117 ILE A CA 1
ATOM 983 C C . ILE A 1 117 ? 28.039 2.276 -43.067 1.00 50.88 117 ILE A C 1
ATOM 985 O O . ILE A 1 117 ? 28.166 1.322 -43.836 1.00 50.88 117 ILE A O 1
ATOM 989 N N . ASP A 1 118 ? 28.766 3.387 -43.227 1.00 48.22 118 ASP A N 1
ATOM 990 C CA . ASP A 1 118 ? 29.818 3.482 -44.254 1.00 48.22 118 ASP A CA 1
ATOM 991 C C . ASP A 1 118 ? 31.026 2.556 -43.959 1.00 48.22 118 ASP A C 1
ATOM 993 O O . ASP A 1 118 ? 31.866 2.344 -44.834 1.00 48.22 118 ASP A O 1
ATOM 997 N N . ALA A 1 119 ? 31.107 1.942 -42.764 1.00 47.97 119 ALA A N 1
ATOM 998 C CA . ALA A 1 119 ? 32.195 1.040 -42.365 1.00 47.97 119 ALA A CA 1
ATOM 999 C C . ALA A 1 119 ? 31.785 -0.430 -42.103 1.00 47.97 119 ALA A C 1
ATOM 1001 O O . ALA A 1 119 ? 32.664 -1.269 -41.908 1.00 47.97 119 ALA A O 1
ATOM 1002 N N . ALA A 1 120 ? 30.492 -0.788 -42.109 1.00 44.25 120 ALA A N 1
ATOM 1003 C CA . ALA A 1 120 ? 30.033 -2.120 -41.676 1.00 44.25 120 ALA A CA 1
ATOM 1004 C C . ALA A 1 120 ? 28.963 -2.763 -42.584 1.00 44.25 120 ALA A C 1
ATOM 1006 O O . ALA A 1 120 ? 28.024 -3.398 -42.108 1.00 44.25 120 ALA A O 1
ATOM 1007 N N . SER A 1 121 ? 29.115 -2.676 -43.906 1.00 42.41 121 SER A N 1
ATOM 1008 C CA . SER A 1 121 ? 28.242 -3.345 -44.889 1.00 42.41 121 SER A CA 1
ATOM 1009 C C . SER A 1 121 ? 28.414 -4.878 -44.991 1.00 42.41 121 SER A C 1
ATOM 1011 O O . SER A 1 121 ? 28.056 -5.468 -46.009 1.00 42.41 121 SER A O 1
ATOM 1013 N N . ALA A 1 122 ? 28.934 -5.563 -43.962 1.00 42.31 122 ALA A N 1
ATOM 1014 C CA . ALA A 1 122 ? 29.324 -6.977 -44.074 1.00 42.31 122 ALA A CA 1
ATOM 1015 C C . ALA A 1 122 ? 28.914 -7.916 -42.920 1.00 42.31 122 ALA A C 1
ATOM 1017 O O . ALA A 1 122 ? 29.437 -9.025 -42.844 1.00 42.31 122 ALA A O 1
ATOM 1018 N N . ALA A 1 123 ? 27.980 -7.551 -42.035 1.00 39.34 123 ALA A N 1
ATOM 1019 C CA . ALA A 1 123 ? 27.528 -8.483 -40.992 1.00 39.34 123 ALA A CA 1
ATOM 1020 C C . ALA A 1 123 ? 26.022 -8.398 -40.709 1.00 39.34 123 ALA A C 1
ATOM 1022 O O . ALA A 1 123 ? 25.581 -7.981 -39.640 1.00 39.34 123 ALA A O 1
ATOM 1023 N N . SER A 1 124 ? 25.212 -8.851 -41.667 1.00 46.28 124 SER A N 1
ATOM 1024 C CA . SER A 1 124 ? 23.821 -9.220 -41.407 1.00 46.28 124 SER A CA 1
ATOM 1025 C C . SER A 1 124 ? 23.786 -10.439 -40.478 1.00 46.28 124 SER A C 1
ATOM 1027 O O . SER A 1 124 ? 23.995 -11.566 -40.929 1.00 46.28 124 SER A O 1
ATOM 1029 N N . THR A 1 125 ? 23.508 -10.240 -39.191 1.00 40.16 125 THR A N 1
ATOM 1030 C CA . THR A 1 125 ? 23.065 -11.346 -38.329 1.00 40.16 125 THR A CA 1
ATOM 1031 C C . THR A 1 125 ? 21.567 -11.179 -38.101 1.00 40.16 125 THR A C 1
ATOM 1033 O O . THR A 1 125 ? 21.154 -10.140 -37.583 1.00 40.16 125 THR A O 1
ATOM 1036 N N . PRO A 1 126 ? 20.729 -12.134 -38.534 1.00 47.41 126 PRO A N 1
ATOM 1037 C CA . PRO A 1 126 ? 19.289 -11.986 -38.448 1.00 47.41 126 PRO A CA 1
ATOM 1038 C C . PRO A 1 126 ? 18.846 -12.074 -36.985 1.00 47.41 126 PRO A C 1
ATOM 1040 O O . PRO A 1 126 ? 19.207 -13.002 -36.261 1.00 47.41 126 PRO A O 1
ATOM 1043 N N . LEU A 1 127 ? 18.044 -11.093 -36.571 1.00 47.09 127 LEU A N 1
ATOM 1044 C CA . LEU A 1 127 ? 17.243 -11.140 -35.353 1.00 47.09 127 LEU A CA 1
ATOM 1045 C C . LEU A 1 127 ? 16.423 -12.435 -35.364 1.00 47.09 127 LEU A C 1
ATOM 1047 O O . LEU A 1 127 ? 15.619 -12.663 -36.270 1.00 47.09 127 LEU A O 1
ATOM 1051 N N . CYS A 1 128 ? 16.650 -13.291 -34.371 1.00 35.75 128 CYS A N 1
ATOM 1052 C CA . CYS A 1 128 ? 15.875 -14.506 -34.185 1.00 35.75 128 CYS A CA 1
ATOM 1053 C C . CYS A 1 128 ? 14.430 -14.102 -33.853 1.00 35.75 128 CYS A C 1
ATOM 1055 O O . CYS A 1 128 ? 14.162 -13.552 -32.784 1.00 35.75 128 CYS A O 1
ATOM 1057 N N . LYS A 1 129 ? 13.511 -14.329 -34.797 1.00 37.97 129 LYS A N 1
ATOM 1058 C CA . LYS A 1 129 ? 12.070 -14.300 -34.546 1.00 37.97 129 LYS A CA 1
ATOM 1059 C C . LYS A 1 129 ? 11.744 -15.404 -33.545 1.00 37.97 129 LYS A C 1
ATOM 1061 O O . LYS A 1 129 ? 12.015 -16.570 -33.815 1.00 37.97 129 LYS A O 1
ATOM 1066 N N . VAL A 1 130 ? 11.140 -15.032 -32.425 1.00 35.62 130 VAL A N 1
ATOM 1067 C CA . VAL A 1 130 ? 10.415 -15.972 -31.571 1.00 35.62 130 VAL A CA 1
ATOM 1068 C C . VAL A 1 130 ? 8.963 -15.915 -32.032 1.00 35.62 130 VAL A C 1
ATOM 1070 O O . VAL A 1 130 ? 8.256 -14.956 -31.736 1.00 35.62 130 VAL A O 1
ATOM 1073 N N . GLU A 1 131 ? 8.555 -16.890 -32.841 1.00 33.75 131 GLU A N 1
ATOM 1074 C CA . GLU A 1 131 ? 7.138 -17.230 -32.995 1.00 33.75 131 GLU A CA 1
ATOM 1075 C C . GLU A 1 131 ? 6.771 -18.266 -31.918 1.00 33.75 131 GLU A C 1
ATOM 1077 O O . GLU A 1 131 ? 7.637 -19.019 -31.472 1.00 33.75 131 GLU A O 1
ATOM 1082 N N . TYR A 1 132 ? 5.512 -18.188 -31.477 1.00 40.59 132 TYR A N 1
ATOM 1083 C CA . TYR A 1 132 ? 4.896 -18.798 -30.289 1.00 40.59 132 TYR A CA 1
ATOM 1084 C C . TYR A 1 132 ? 5.239 -20.262 -29.990 1.00 40.59 132 TYR A C 1
ATOM 1086 O O . TYR A 1 132 ? 5.220 -21.092 -30.925 1.00 40.59 132 TYR A O 1
#

Secondary structure (DSSP, 8-state):
-PPPHHHHHHHHHHHHHHTT----S----EEEETTTTEEEE---SBTTEEEEEE---BTTS---HHHHHHHHHHHHHHHHHHHTT--EEEEEE--B---THHHHHHHHHHHHHHHHTTS-TT----------